Protein AF-A0A8X6QCN4-F1 (afdb_monomer_lite)

Sequence (99 aa):
MKSEKEVCAASPNVSYNDALFVRIAALEQKIDSMQINDRSRSKLRNYYRNISQSRSRSIKRFNPKGKYCFYHFKFGVRCRSEKCYSPCAWRENSGNSMM

Radius of gyration: 37.84 Å; chains: 1; bounding box: 85×58×87 Å

Organism: Nephila pilipes (NCBI:txid299642)

Secondary structure (DSSP, 8-state):
---------------HHHHHHHHHHHHHHHHHHHHHHHTT--S---S-----THHHHHHHT--TTSSS-HHHHHHGGG--GGG--SS------------

Structure (mmCIF, N/CA/C/O backbone):
data_AF-A0A8X6QCN4-F1
#
_entry.id   AF-A0A8X6QCN4-F1
#
loop_
_atom_site.group_PDB
_atom_site.id
_atom_site.type_symbol
_atom_site.label_atom_id
_atom_site.label_alt_id
_atom_site.label_comp_id
_atom_site.label_asym_id
_atom_site.label_entity_id
_atom_site.label_seq_id
_atom_site.pdbx_PDB_ins_code
_atom_site.Cartn_x
_atom_site.Cartn_y
_atom_site.Cartn_z
_atom_site.occupancy
_atom_site.B_iso_or_equiv
_atom_site.auth_seq_id
_atom_site.auth_comp_id
_atom_site.auth_asym_id
_atom_site.auth_atom_id
_atom_site.pdbx_PDB_model_num
ATOM 1 N N . MET A 1 1 ? 45.822 -47.656 -65.021 1.00 41.44 1 MET A N 1
ATOM 2 C CA . MET A 1 1 ? 46.870 -46.714 -64.574 1.00 41.44 1 MET A CA 1
ATOM 3 C C . MET A 1 1 ? 46.197 -45.572 -63.827 1.00 41.44 1 MET A C 1
ATOM 5 O O . MET A 1 1 ? 45.190 -45.073 -64.307 1.00 41.44 1 MET A O 1
ATOM 9 N N . LYS A 1 2 ? 46.683 -45.257 -62.620 1.00 49.44 2 LYS A N 1
ATOM 10 C CA . LYS A 1 2 ? 46.261 -44.120 -61.780 1.00 49.44 2 LYS A CA 1
ATOM 11 C C . LYS A 1 2 ? 46.782 -42.808 -62.386 1.00 49.44 2 LYS A C 1
ATOM 13 O O . LYS A 1 2 ? 47.943 -42.802 -62.773 1.00 49.44 2 LYS 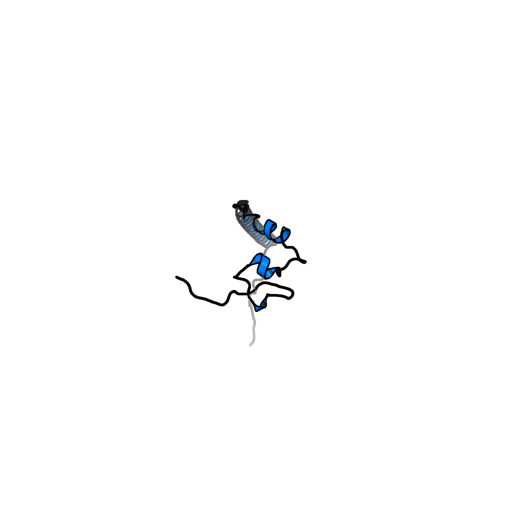A O 1
ATOM 18 N N . SER A 1 3 ? 45.982 -41.738 -62.388 1.00 44.12 3 SER A N 1
ATOM 19 C CA . SER A 1 3 ? 46.436 -40.361 -62.098 1.00 44.12 3 SER A CA 1
ATOM 20 C C . SER A 1 3 ? 45.214 -39.429 -62.014 1.00 44.12 3 SER A C 1
ATOM 22 O O . SER A 1 3 ? 44.466 -39.358 -62.976 1.00 44.12 3 SER A O 1
ATOM 24 N N . GLU A 1 4 ? 44.764 -38.958 -60.848 1.00 50.59 4 GLU A N 1
ATOM 25 C CA . GLU A 1 4 ? 45.265 -37.831 -60.034 1.00 50.59 4 GLU A CA 1
ATOM 26 C C . GLU A 1 4 ? 44.427 -36.545 -60.217 1.00 50.59 4 GLU A C 1
ATOM 28 O O . GLU A 1 4 ? 44.501 -35.868 -61.228 1.00 50.59 4 GLU A O 1
ATOM 33 N N . LYS A 1 5 ? 43.602 -36.287 -59.189 1.00 58.00 5 LYS A N 1
ATOM 34 C CA . LYS A 1 5 ? 43.297 -35.015 -58.503 1.00 58.00 5 LYS A CA 1
ATOM 35 C C . LYS A 1 5 ? 43.490 -33.676 -59.246 1.00 58.00 5 LYS A C 1
ATOM 37 O O . LYS A 1 5 ? 44.606 -33.315 -59.576 1.00 58.00 5 LYS A O 1
ATOM 42 N N . GLU A 1 6 ? 42.446 -32.843 -59.222 1.00 49.78 6 GLU A N 1
ATOM 43 C CA . GLU A 1 6 ? 42.574 -31.457 -58.739 1.00 49.78 6 GLU A CA 1
ATOM 44 C C . GLU A 1 6 ? 41.212 -30.917 -58.270 1.00 49.78 6 GLU A C 1
ATOM 46 O O . GLU A 1 6 ? 40.335 -30.554 -59.047 1.00 49.78 6 GLU A O 1
ATOM 51 N N . VAL A 1 7 ? 41.019 -30.915 -56.949 1.00 53.53 7 VAL A N 1
ATOM 52 C CA . VAL A 1 7 ? 39.981 -30.121 -56.289 1.00 53.53 7 VAL A CA 1
ATOM 53 C C . VAL A 1 7 ? 40.615 -28.761 -56.031 1.00 53.53 7 VAL A C 1
ATOM 55 O O . VAL A 1 7 ? 41.431 -28.626 -55.119 1.00 53.53 7 VAL A O 1
ATOM 58 N N . CYS A 1 8 ? 40.269 -27.753 -56.829 1.00 43.47 8 CYS A N 1
ATOM 59 C CA . CYS A 1 8 ? 40.631 -26.374 -56.523 1.00 43.47 8 CYS A CA 1
ATOM 60 C C . CYS A 1 8 ? 39.799 -25.902 -55.324 1.00 43.47 8 CYS A C 1
ATOM 62 O O . CYS A 1 8 ? 38.690 -25.391 -55.468 1.00 43.47 8 CYS A O 1
ATOM 64 N N . ALA A 1 9 ? 40.338 -26.092 -54.121 1.00 50.09 9 ALA A N 1
ATOM 65 C CA . ALA A 1 9 ? 39.874 -25.404 -52.930 1.00 50.09 9 ALA A CA 1
ATOM 66 C C . ALA A 1 9 ? 40.249 -23.919 -53.059 1.00 50.09 9 ALA A C 1
ATOM 68 O O . ALA A 1 9 ? 41.388 -23.529 -52.801 1.00 50.09 9 ALA A O 1
ATOM 69 N N . ALA A 1 10 ? 39.299 -23.085 -53.487 1.00 52.78 10 ALA A N 1
ATOM 70 C CA . ALA A 1 10 ? 39.435 -21.639 -53.387 1.00 52.78 10 ALA A CA 1
ATOM 71 C C . ALA A 1 10 ? 39.449 -21.262 -51.897 1.00 52.78 10 ALA A C 1
ATOM 73 O O . ALA A 1 10 ? 38.421 -21.261 -51.222 1.00 52.78 10 ALA A O 1
ATOM 74 N N . SER A 1 11 ? 40.646 -21.008 -51.372 1.00 56.34 11 SER A N 1
ATOM 75 C CA . SER A 1 11 ? 40.844 -20.465 -50.031 1.00 56.34 11 SER A CA 1
ATOM 76 C C . SER A 1 11 ? 40.189 -19.077 -49.953 1.00 56.34 11 SER A C 1
ATOM 78 O O . SER A 1 11 ? 40.496 -18.237 -50.806 1.00 56.34 11 SER A O 1
ATOM 80 N N . PRO A 1 12 ? 39.309 -18.786 -48.976 1.00 58.84 12 PRO A N 1
ATOM 81 C CA . PRO A 1 12 ? 38.761 -17.451 -48.800 1.00 58.84 12 PRO A CA 1
ATOM 82 C C . PRO A 1 12 ? 39.845 -16.568 -48.181 1.00 58.84 12 PRO A C 1
ATOM 84 O O . PRO A 1 12 ? 39.927 -16.402 -46.966 1.00 58.84 12 PRO A O 1
ATOM 87 N N . ASN A 1 13 ? 40.710 -16.004 -49.021 1.00 62.53 13 ASN A N 1
ATOM 88 C CA . ASN A 1 13 ? 41.599 -14.927 -48.609 1.00 62.53 13 ASN A CA 1
ATOM 89 C C . ASN A 1 13 ? 40.772 -13.635 -48.586 1.00 62.53 13 ASN A C 1
ATOM 91 O O . ASN A 1 13 ? 40.833 -12.816 -49.498 1.00 62.53 13 ASN A O 1
ATOM 95 N N . VAL A 1 14 ? 39.901 -13.519 -47.579 1.00 64.88 14 VAL A N 1
ATOM 96 C CA . VAL A 1 14 ? 39.196 -12.271 -47.282 1.00 64.88 14 VAL A CA 1
ATOM 97 C C . VAL A 1 14 ? 40.282 -11.254 -46.969 1.00 64.88 14 VAL A C 1
ATOM 99 O O . VAL A 1 14 ? 41.017 -11.412 -45.990 1.00 64.88 14 VAL A O 1
ATOM 102 N N . SER A 1 15 ? 40.432 -10.254 -47.838 1.00 80.75 15 SER A N 1
ATOM 103 C CA . SER A 1 15 ? 41.445 -9.222 -47.664 1.00 80.75 15 SER A CA 1
ATOM 104 C C . SER A 1 15 ? 41.214 -8.547 -46.315 1.00 80.75 15 SER A C 1
ATOM 106 O O . SER A 1 15 ? 40.074 -8.362 -45.892 1.00 80.75 15 SER A O 1
ATOM 108 N N . TYR A 1 16 ? 42.280 -8.158 -45.617 1.00 83.12 16 TYR A N 1
ATOM 109 C CA . TYR A 1 16 ? 42.172 -7.433 -44.344 1.00 83.12 16 TYR A CA 1
ATOM 110 C C . TYR A 1 16 ? 41.193 -6.246 -44.437 1.00 83.12 16 TYR A C 1
ATOM 112 O O . TYR A 1 16 ? 40.419 -5.999 -43.513 1.00 83.12 16 TYR A O 1
ATOM 120 N N . ASN A 1 17 ? 41.166 -5.577 -45.594 1.00 86.00 17 ASN A N 1
ATOM 121 C CA . ASN A 1 17 ? 40.224 -4.500 -45.889 1.00 86.00 17 ASN A CA 1
ATOM 122 C C . ASN A 1 17 ? 38.765 -4.975 -45.904 1.00 86.00 17 ASN A C 1
ATOM 124 O O . ASN A 1 17 ? 37.914 -4.313 -45.323 1.00 86.00 17 ASN A O 1
ATOM 128 N N . ASP A 1 18 ? 38.473 -6.140 -46.476 1.00 87.50 18 ASP A N 1
ATOM 129 C CA . ASP A 1 18 ? 37.119 -6.704 -46.511 1.00 87.50 18 ASP A CA 1
ATOM 130 C C . ASP A 1 18 ? 36.628 -7.032 -45.096 1.00 87.50 18 ASP A C 1
ATOM 132 O O . ASP A 1 18 ? 35.496 -6.719 -44.726 1.00 87.50 18 ASP A O 1
ATOM 136 N N . ALA A 1 19 ? 37.506 -7.586 -44.255 1.00 87.31 19 ALA A N 1
ATOM 137 C CA . ALA A 1 19 ? 37.194 -7.843 -42.851 1.00 87.31 19 ALA A CA 1
ATOM 138 C C . ALA A 1 19 ? 36.948 -6.544 -42.060 1.00 87.31 19 ALA A C 1
ATOM 140 O O . ALA A 1 19 ? 36.085 -6.506 -41.175 1.00 87.31 19 ALA A O 1
ATOM 141 N N . LEU A 1 20 ? 37.678 -5.470 -42.382 1.00 92.38 20 LEU A N 1
ATOM 142 C CA . LEU A 1 20 ? 37.441 -4.145 -41.813 1.00 92.38 20 LEU A CA 1
ATOM 143 C C . LEU A 1 20 ? 36.108 -3.554 -42.276 1.00 92.38 20 LEU A C 1
ATOM 145 O O . LEU A 1 20 ? 35.351 -3.081 -41.431 1.00 92.38 20 LEU A O 1
ATOM 149 N N . PHE A 1 21 ? 35.780 -3.630 -43.568 1.00 94.12 21 PHE A N 1
ATOM 150 C CA . PHE A 1 21 ? 34.510 -3.129 -44.100 1.00 94.12 21 PHE A CA 1
ATOM 151 C C . PHE A 1 21 ? 33.311 -3.826 -43.456 1.00 94.12 21 PHE A C 1
ATOM 153 O O . PHE A 1 21 ? 32.366 -3.161 -43.035 1.00 94.12 21 PHE A O 1
ATOM 160 N N . VAL A 1 22 ? 33.385 -5.147 -43.272 1.00 94.00 22 VAL A N 1
ATOM 161 C CA . VAL A 1 22 ? 32.344 -5.912 -42.568 1.00 94.00 22 VAL A CA 1
ATOM 162 C C . VAL A 1 22 ? 32.184 -5.438 -41.121 1.00 94.00 22 VAL A C 1
ATOM 164 O O . VAL A 1 22 ? 31.060 -5.285 -40.639 1.00 94.00 22 VAL A O 1
ATOM 167 N N . ARG A 1 23 ? 33.288 -5.167 -40.412 1.00 93.94 23 ARG A N 1
ATOM 168 C CA . ARG A 1 23 ? 33.222 -4.647 -39.037 1.00 93.94 23 ARG A CA 1
ATOM 169 C C . ARG A 1 23 ? 32.651 -3.235 -38.969 1.00 93.94 23 ARG A C 1
ATOM 171 O O . ARG A 1 23 ? 31.879 -2.966 -38.054 1.00 93.94 23 ARG A O 1
ATOM 178 N N . ILE A 1 24 ? 33.014 -2.356 -39.901 1.00 95.12 24 ILE A N 1
ATOM 179 C CA . ILE A 1 24 ? 32.492 -0.984 -39.962 1.00 95.12 24 ILE A CA 1
ATOM 180 C C . ILE A 1 24 ? 30.977 -1.019 -40.191 1.00 95.12 24 ILE A C 1
ATOM 182 O O . ILE A 1 24 ? 30.240 -0.448 -39.390 1.00 95.12 24 ILE A O 1
ATOM 186 N N . ALA A 1 25 ? 30.505 -1.799 -41.168 1.00 94.69 25 ALA A N 1
ATOM 187 C CA . ALA A 1 25 ? 29.076 -1.954 -41.444 1.00 94.69 25 ALA A CA 1
ATOM 188 C C . ALA A 1 25 ? 28.294 -2.502 -40.232 1.00 94.69 25 ALA A C 1
ATOM 190 O O . ALA A 1 25 ? 27.196 -2.039 -39.918 1.00 94.69 25 ALA A O 1
ATOM 191 N N . ALA A 1 26 ? 28.869 -3.460 -39.497 1.00 94.31 26 ALA A N 1
ATOM 192 C CA . ALA A 1 26 ? 28.254 -3.994 -38.281 1.00 94.31 26 ALA A CA 1
ATOM 193 C C . ALA A 1 26 ? 28.170 -2.953 -37.145 1.00 94.31 26 ALA A C 1
ATOM 195 O O . ALA A 1 26 ? 27.220 -2.962 -36.357 1.00 94.31 26 ALA A O 1
ATOM 196 N N . LEU A 1 27 ? 29.156 -2.056 -37.040 1.00 95.06 27 LEU A N 1
ATOM 197 C CA . LEU A 1 27 ? 29.148 -0.970 -36.058 1.00 95.06 27 LEU A CA 1
ATOM 198 C C . LEU A 1 27 ? 28.111 0.102 -36.408 1.00 95.06 27 LEU A C 1
ATOM 200 O O . LEU A 1 27 ? 27.395 0.542 -35.508 1.00 95.06 27 LEU A O 1
ATOM 204 N N . GLU A 1 28 ? 27.986 0.470 -37.683 1.00 93.88 28 GLU A N 1
ATOM 205 C CA . GLU A 1 28 ? 26.974 1.420 -38.168 1.00 93.88 28 GLU A CA 1
ATOM 206 C C . GLU A 1 28 ? 25.556 0.928 -37.848 1.00 93.88 28 GLU A C 1
ATOM 208 O O . GLU A 1 28 ? 24.800 1.626 -37.172 1.00 93.88 28 GLU A O 1
ATOM 213 N N . GLN A 1 29 ? 25.243 -0.333 -38.172 1.00 91.25 29 GLN A N 1
ATOM 2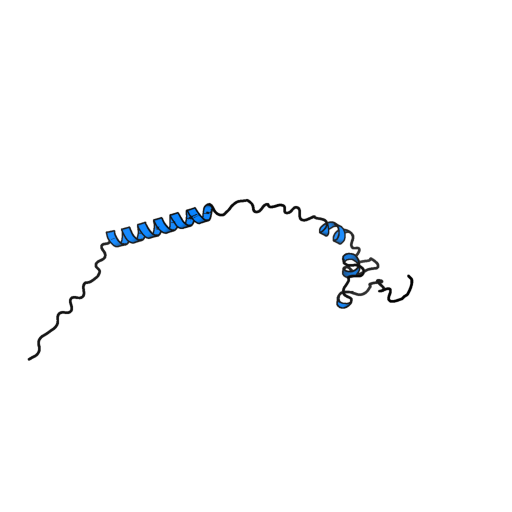14 C CA . GLN A 1 29 ? 23.949 -0.940 -37.826 1.00 91.25 29 GLN A CA 1
ATOM 215 C C . GLN A 1 29 ? 23.669 -0.916 -36.318 1.00 91.25 29 GLN A C 1
ATOM 217 O O . GLN A 1 29 ? 22.540 -0.677 -35.875 1.00 91.25 29 GLN A O 1
ATOM 222 N N . LYS A 1 30 ? 24.698 -1.156 -35.496 1.00 90.19 30 LYS A N 1
ATOM 223 C CA . LYS A 1 30 ? 24.558 -1.106 -34.039 1.00 90.19 30 LYS A CA 1
ATOM 224 C C . LYS A 1 30 ? 24.262 0.318 -33.563 1.00 90.19 30 LYS A C 1
ATOM 226 O O . LYS A 1 30 ? 23.414 0.478 -32.685 1.00 90.19 30 LYS A O 1
ATOM 231 N N . ILE A 1 31 ? 24.905 1.335 -34.133 1.00 88.19 31 ILE A N 1
ATOM 232 C CA . ILE A 1 31 ? 24.655 2.748 -33.812 1.00 88.19 31 ILE A CA 1
ATOM 233 C C . ILE A 1 31 ? 23.219 3.140 -34.169 1.00 88.19 31 ILE A C 1
ATOM 235 O O . ILE A 1 31 ? 22.519 3.680 -33.309 1.00 88.19 31 ILE A O 1
ATOM 239 N N . ASP A 1 32 ? 22.744 2.780 -35.360 1.00 83.44 32 ASP A N 1
ATOM 240 C CA . ASP A 1 32 ? 21.372 3.067 -35.795 1.00 83.44 32 ASP A CA 1
ATOM 241 C C . ASP A 1 32 ? 20.339 2.421 -34.860 1.00 83.44 32 ASP A C 1
ATOM 243 O O . ASP A 1 32 ? 19.391 3.067 -34.402 1.00 83.44 32 ASP A O 1
ATOM 247 N N . SER A 1 33 ? 20.569 1.163 -34.466 1.00 79.00 33 SER A N 1
ATOM 248 C CA . SER A 1 33 ? 19.705 0.464 -33.506 1.00 79.00 33 SER A CA 1
ATOM 249 C C . SER A 1 33 ? 19.699 1.112 -32.111 1.00 79.00 33 SER A C 1
ATOM 251 O O . SER A 1 33 ? 18.673 1.116 -31.425 1.00 79.00 33 SER A O 1
ATOM 253 N N . MET A 1 34 ? 20.822 1.693 -31.674 1.00 76.38 34 MET A N 1
ATOM 254 C CA . MET A 1 34 ? 20.911 2.409 -30.398 1.00 76.38 34 MET A CA 1
ATOM 255 C C . MET A 1 34 ? 20.162 3.745 -30.454 1.00 76.38 34 MET A C 1
ATOM 257 O O . MET A 1 34 ? 19.454 4.071 -29.501 1.00 76.38 34 MET A O 1
ATOM 261 N N . GLN A 1 35 ? 20.235 4.477 -31.572 1.00 64.88 35 GLN A N 1
ATOM 262 C CA . GLN A 1 35 ? 19.492 5.731 -31.754 1.00 64.88 35 GLN A CA 1
ATOM 263 C C . GLN A 1 35 ? 17.967 5.524 -31.729 1.00 64.88 35 GLN A C 1
ATOM 265 O O . GLN A 1 35 ? 17.238 6.342 -31.160 1.00 64.88 35 GLN A O 1
ATOM 270 N N . ILE A 1 36 ? 17.471 4.409 -32.278 1.00 60.97 36 ILE A N 1
ATOM 271 C CA . ILE A 1 36 ? 16.041 4.049 -32.238 1.00 60.97 36 ILE A CA 1
ATOM 272 C C . ILE A 1 36 ? 15.573 3.771 -30.795 1.00 60.97 36 ILE A C 1
ATOM 274 O O . ILE A 1 36 ? 14.453 4.128 -30.418 1.00 60.97 36 ILE A O 1
ATOM 278 N N . ASN A 1 37 ? 16.439 3.197 -29.956 1.00 58.38 37 ASN A N 1
ATOM 279 C CA . ASN A 1 37 ? 16.143 2.897 -28.550 1.00 58.38 37 ASN A CA 1
ATOM 280 C C . ASN A 1 37 ? 16.238 4.113 -27.606 1.00 58.38 37 ASN A C 1
ATOM 282 O O . ASN A 1 37 ? 15.716 4.057 -26.491 1.00 58.38 37 ASN A O 1
ATOM 286 N N . ASP A 1 38 ? 16.870 5.214 -28.025 1.00 56.25 38 ASP A N 1
ATOM 287 C CA . ASP A 1 38 ? 16.923 6.448 -27.224 1.00 56.25 38 ASP A CA 1
ATOM 288 C C . ASP A 1 38 ? 15.651 7.301 -27.408 1.00 56.25 38 ASP A C 1
ATOM 290 O O . ASP A 1 38 ? 15.110 7.870 -26.458 1.00 56.25 38 ASP A O 1
ATOM 294 N N . ARG A 1 39 ? 15.063 7.295 -28.615 1.00 57.12 39 ARG A N 1
ATOM 295 C CA . ARG A 1 39 ? 13.816 8.032 -28.908 1.00 57.12 39 ARG A CA 1
ATOM 296 C C . ARG A 1 39 ? 12.561 7.443 -28.251 1.00 57.12 39 ARG A C 1
ATOM 298 O O . ARG A 1 39 ? 11.546 8.129 -28.163 1.00 57.12 39 ARG A O 1
ATOM 305 N N . SER A 1 40 ? 12.613 6.204 -27.763 1.00 57.00 40 SER A N 1
ATOM 306 C CA . SER A 1 40 ? 11.474 5.506 -27.147 1.00 57.00 40 SER A CA 1
ATOM 307 C C . SER A 1 40 ? 11.425 5.603 -25.619 1.00 57.00 40 SER A C 1
ATOM 309 O O . SER A 1 40 ? 10.423 5.217 -25.010 1.00 57.00 40 SER A O 1
ATOM 311 N N . ARG A 1 41 ? 12.415 6.226 -24.962 1.00 56.62 41 ARG A N 1
ATOM 312 C CA . ARG A 1 41 ? 12.266 6.652 -23.561 1.00 56.62 41 ARG A CA 1
ATOM 313 C C . ARG A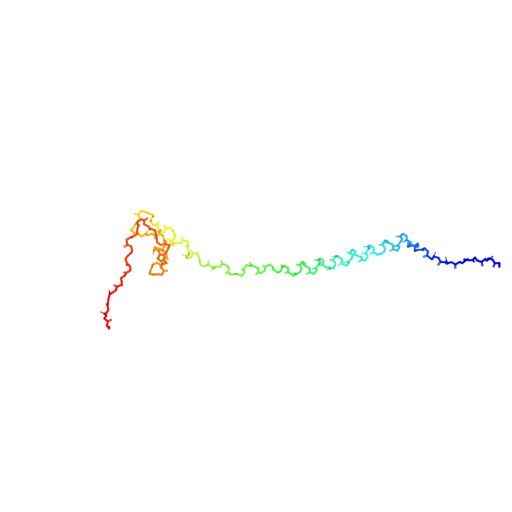 1 41 ? 11.573 8.006 -23.480 1.00 56.62 41 ARG A C 1
ATOM 315 O O . ARG A 1 41 ? 12.109 8.975 -22.944 1.00 56.62 41 ARG A O 1
ATOM 322 N N . SER A 1 42 ? 10.319 8.056 -23.933 1.00 56.97 42 SER A N 1
ATOM 323 C CA . SER A 1 42 ? 9.419 9.136 -23.542 1.00 56.97 42 SER A CA 1
ATOM 324 C C . SER A 1 42 ? 9.407 9.202 -22.011 1.00 56.97 42 SER A C 1
ATOM 326 O O . SER A 1 42 ? 8.900 8.299 -21.337 1.00 56.97 42 SER A O 1
ATOM 328 N N . LYS A 1 43 ? 9.971 10.272 -21.444 1.00 55.12 43 LYS A N 1
ATOM 329 C CA . LYS A 1 43 ? 9.924 10.634 -20.016 1.00 55.12 43 LYS A CA 1
ATOM 330 C C . LYS A 1 43 ? 8.500 11.020 -19.569 1.00 55.12 43 LYS A C 1
ATOM 332 O O . LYS A 1 43 ? 8.312 11.915 -18.756 1.00 55.12 43 LYS A O 1
ATOM 337 N N . LEU A 1 44 ? 7.485 10.321 -20.069 1.00 56.62 44 LEU A N 1
ATOM 338 C CA . LEU A 1 44 ? 6.074 10.466 -19.715 1.00 56.62 44 LEU A CA 1
ATOM 339 C C . LEU A 1 44 ? 5.610 9.403 -18.711 1.00 56.62 44 LEU A C 1
ATOM 341 O O . LEU A 1 44 ? 4.420 9.165 -18.537 1.00 56.62 44 LEU A O 1
ATOM 345 N N . ARG A 1 45 ? 6.539 8.795 -17.962 1.00 52.94 45 ARG A N 1
ATOM 346 C CA . ARG A 1 45 ? 6.196 7.904 -16.842 1.00 52.94 45 ARG A CA 1
ATOM 347 C C . ARG A 1 45 ? 5.988 8.636 -15.511 1.00 52.94 45 ARG A C 1
ATOM 349 O O . ARG A 1 45 ? 6.127 8.031 -14.457 1.00 52.94 45 ARG A O 1
ATOM 356 N N . ASN A 1 46 ? 5.612 9.911 -15.562 1.00 57.34 46 ASN A N 1
ATOM 357 C CA . ASN A 1 46 ? 5.022 10.631 -14.430 1.00 57.34 46 ASN A CA 1
ATOM 358 C C . ASN A 1 46 ? 3.553 10.973 -14.715 1.00 57.34 46 ASN A C 1
ATOM 360 O O . ASN A 1 46 ? 3.046 12.022 -14.336 1.00 57.34 46 ASN A O 1
ATOM 364 N N . TYR A 1 47 ? 2.867 10.043 -15.380 1.00 53.97 47 TYR A N 1
ATOM 365 C CA . TYR A 1 47 ? 1.416 9.950 -15.420 1.00 53.97 47 TYR A CA 1
ATOM 366 C C . TYR A 1 47 ? 0.904 9.807 -13.977 1.00 53.97 47 TYR A C 1
ATOM 368 O O . TYR A 1 47 ? 0.952 8.726 -13.392 1.00 53.97 47 TYR A O 1
ATOM 376 N N . TYR A 1 48 ? 0.500 10.920 -13.368 1.00 54.94 48 TYR A N 1
ATOM 377 C CA . TYR A 1 48 ? -0.512 10.971 -12.312 1.00 54.94 48 TYR A CA 1
ATOM 378 C C . TYR A 1 48 ? -0.424 9.908 -11.204 1.00 54.94 48 TYR A C 1
ATOM 380 O O . TYR A 1 48 ? -1.438 9.345 -10.795 1.00 54.94 48 TYR A O 1
ATOM 388 N N . ARG A 1 49 ? 0.751 9.676 -10.605 1.00 53.47 49 ARG A N 1
ATOM 389 C CA . ARG A 1 49 ? 0.816 8.952 -9.320 1.00 53.47 49 ARG A CA 1
ATOM 390 C C . ARG A 1 49 ? 0.433 9.846 -8.134 1.00 53.47 49 ARG A C 1
ATOM 392 O O . ARG A 1 49 ? 0.996 9.726 -7.057 1.00 53.47 49 ARG A O 1
ATOM 399 N N . ASN A 1 50 ? -0.620 10.644 -8.295 1.00 54.09 50 ASN A N 1
ATOM 400 C CA . ASN A 1 50 ? -1.490 11.028 -7.185 1.00 54.09 50 ASN A CA 1
ATOM 401 C C . ASN A 1 50 ? -2.462 9.868 -6.901 1.00 54.09 50 ASN A C 1
ATOM 403 O O . ASN A 1 50 ? -3.674 10.046 -6.829 1.00 54.09 50 ASN A O 1
ATOM 407 N N . ILE A 1 51 ? -1.932 8.647 -6.739 1.00 55.22 51 ILE A N 1
ATOM 408 C CA . ILE A 1 51 ? -2.674 7.566 -6.086 1.00 55.22 51 ILE A CA 1
ATOM 409 C C . ILE A 1 51 ? -2.704 7.950 -4.613 1.00 55.22 51 ILE A C 1
ATOM 411 O O . ILE A 1 51 ? -1.795 7.669 -3.839 1.00 55.22 51 ILE A O 1
ATOM 415 N N . SER A 1 52 ? -3.731 8.730 -4.289 1.00 56.56 52 SER A N 1
ATOM 416 C CA . SER A 1 52 ? -4.331 8.922 -2.979 1.00 56.56 52 SER A CA 1
ATOM 417 C C . SER A 1 52 ? -3.540 8.283 -1.831 1.00 56.56 52 SER A C 1
ATOM 419 O O . SER A 1 52 ? -3.651 7.086 -1.540 1.00 56.56 52 SER A O 1
ATOM 421 N N . GLN A 1 53 ? -2.805 9.119 -1.106 1.00 53.16 53 GLN A N 1
ATOM 422 C CA . GLN A 1 53 ? -2.134 8.804 0.158 1.00 53.16 53 GLN A CA 1
ATOM 423 C C . GLN A 1 53 ? -3.135 8.533 1.308 1.00 53.16 53 GLN A C 1
ATOM 425 O O . GLN A 1 53 ? -2.814 8.640 2.491 1.00 53.16 53 GLN A O 1
ATOM 430 N N . SER A 1 54 ? -4.369 8.148 0.973 1.00 57.84 54 SER A N 1
ATOM 431 C CA . SER A 1 54 ? -5.459 7.786 1.877 1.00 57.84 54 SER A CA 1
ATOM 432 C C . SER A 1 54 ? -5.163 6.500 2.656 1.00 57.84 54 SER A C 1
ATOM 434 O O . SER A 1 54 ? -5.632 6.348 3.782 1.00 57.84 54 SER A O 1
ATOM 436 N N . ARG A 1 55 ? -4.300 5.612 2.136 1.00 55.62 55 ARG A N 1
ATOM 437 C CA . ARG A 1 55 ? -3.879 4.390 2.852 1.00 55.62 55 ARG A CA 1
ATOM 438 C C . ARG A 1 55 ? -2.966 4.656 4.054 1.00 55.62 55 ARG A C 1
ATOM 440 O O . ARG A 1 55 ? -2.911 3.826 4.955 1.00 55.62 55 ARG A O 1
ATOM 447 N N . SER A 1 56 ? -2.271 5.797 4.101 1.00 58.62 56 SER A N 1
ATOM 448 C CA . SER A 1 56 ? -1.322 6.086 5.189 1.00 58.62 56 SER A CA 1
ATOM 449 C C . SER A 1 56 ? -2.024 6.488 6.493 1.00 58.62 56 SER A C 1
ATOM 451 O O . SER A 1 56 ? -1.534 6.188 7.580 1.00 58.62 56 SER A O 1
ATOM 453 N N . ARG A 1 57 ? -3.200 7.128 6.417 1.00 60.16 57 ARG A N 1
ATOM 454 C CA . ARG A 1 57 ? -3.894 7.638 7.611 1.00 60.16 57 ARG A CA 1
ATOM 455 C C . ARG A 1 57 ? -4.566 6.550 8.448 1.00 60.16 57 ARG A C 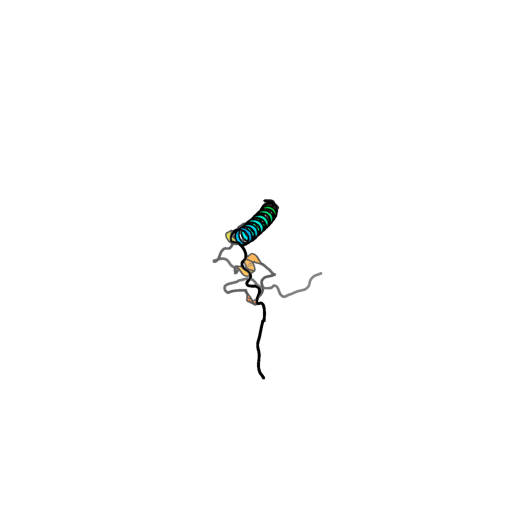1
ATOM 457 O O . ARG A 1 57 ? -4.642 6.728 9.659 1.00 60.16 57 ARG A O 1
ATOM 464 N N . SER A 1 58 ? -5.039 5.449 7.850 1.00 64.94 58 SER A N 1
ATOM 465 C CA . SER A 1 58 ? -5.699 4.397 8.639 1.00 64.94 58 SER A CA 1
ATOM 466 C C . SER A 1 58 ? -4.696 3.673 9.534 1.00 64.94 58 SER A C 1
ATOM 468 O O . SER A 1 58 ? -4.934 3.561 10.727 1.00 64.94 58 SER A O 1
ATOM 470 N N . ILE A 1 59 ? -3.522 3.305 9.010 1.00 69.19 59 ILE A N 1
ATOM 471 C CA . ILE A 1 59 ? -2.486 2.600 9.783 1.00 69.19 59 ILE A CA 1
ATOM 472 C C . ILE A 1 59 ? -2.036 3.425 10.995 1.00 69.19 59 ILE A C 1
ATOM 474 O O . ILE A 1 59 ? -1.930 2.881 12.087 1.00 69.19 59 ILE A O 1
ATOM 478 N N . LYS A 1 60 ? -1.856 4.745 10.841 1.00 77.38 60 LYS A N 1
ATOM 479 C CA . LYS A 1 60 ? -1.454 5.630 11.953 1.00 77.38 60 LYS A CA 1
ATOM 480 C C . LYS A 1 60 ? -2.483 5.719 13.085 1.00 77.38 60 LYS A C 1
ATOM 482 O O . LYS A 1 60 ? -2.124 6.099 14.190 1.00 77.38 60 LYS A O 1
ATOM 487 N N . ARG A 1 61 ? -3.755 5.412 12.815 1.00 83.44 61 ARG A N 1
ATOM 488 C CA . ARG A 1 61 ? -4.835 5.414 13.816 1.00 83.44 61 ARG A CA 1
ATOM 489 C C . ARG A 1 61 ? -5.038 4.051 14.474 1.00 83.44 61 ARG A C 1
ATOM 491 O O . ARG A 1 61 ? -5.856 3.948 15.384 1.00 83.44 61 ARG A O 1
ATOM 498 N N . PHE A 1 62 ? -4.344 3.011 14.011 1.00 87.50 62 PHE A N 1
ATOM 499 C CA . PHE A 1 62 ? -4.456 1.700 14.626 1.00 87.50 62 PHE A CA 1
ATOM 500 C C . PHE A 1 62 ? -3.831 1.737 16.020 1.00 87.50 62 PHE A C 1
ATOM 502 O O . PHE A 1 62 ? -2.662 2.079 16.173 1.00 87.50 62 PHE A O 1
ATOM 509 N N . ASN A 1 63 ? -4.617 1.366 17.028 1.00 86.75 63 ASN A N 1
ATOM 510 C CA . ASN A 1 63 ? -4.145 1.181 18.391 1.00 86.75 63 ASN A CA 1
ATOM 511 C C . ASN A 1 63 ? -3.959 -0.326 18.648 1.00 86.75 63 ASN A C 1
ATOM 513 O O . ASN A 1 63 ? -4.967 -1.021 18.794 1.00 86.75 63 ASN A O 1
ATOM 517 N N . PRO A 1 64 ? -2.717 -0.839 18.753 1.00 85.38 64 PRO A N 1
ATOM 518 C CA . PRO A 1 64 ? -2.458 -2.253 19.034 1.00 85.38 64 PRO A CA 1
ATOM 519 C C . PRO A 1 64 ? -2.988 -2.727 20.391 1.00 85.38 64 PRO A C 1
ATOM 521 O O . PRO A 1 64 ? -3.230 -3.915 20.565 1.00 85.38 64 PRO A O 1
ATOM 524 N N . LYS A 1 65 ? -3.179 -1.805 21.345 1.00 86.25 65 LYS A N 1
ATOM 525 C CA . LYS A 1 65 ? -3.788 -2.066 22.659 1.00 86.25 65 LYS A CA 1
ATOM 526 C C . LYS A 1 65 ? -5.306 -1.822 22.660 1.00 86.25 65 LYS A C 1
ATOM 528 O O . LYS A 1 65 ? -5.926 -1.775 23.717 1.00 86.25 65 LYS A O 1
ATOM 533 N N . GLY A 1 66 ? -5.893 -1.570 21.489 1.00 86.50 66 GLY A N 1
ATOM 534 C CA . GLY A 1 66 ? -7.317 -1.308 21.321 1.00 86.5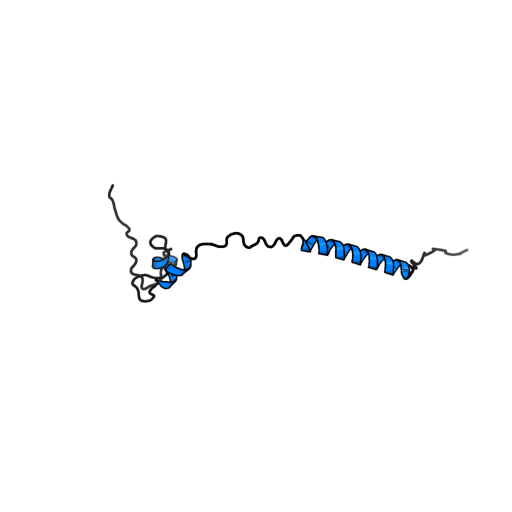0 66 GLY A CA 1
ATOM 535 C C . GLY A 1 66 ? -8.173 -2.574 21.397 1.00 86.50 66 GLY A C 1
ATOM 536 O O . GLY A 1 66 ? -7.679 -3.688 21.522 1.00 86.50 66 GLY A O 1
ATOM 537 N N . LYS A 1 67 ? -9.493 -2.394 21.280 1.00 89.50 67 LYS A N 1
ATOM 538 C CA . LYS A 1 67 ? -10.478 -3.487 21.371 1.00 89.50 67 LYS A CA 1
ATOM 539 C C . LYS A 1 67 ? -10.492 -4.416 20.149 1.00 89.50 67 LYS A C 1
ATOM 541 O O . LYS A 1 67 ? -11.058 -5.505 20.217 1.00 89.50 67 LYS A O 1
ATOM 546 N N . TYR A 1 68 ? -9.936 -3.979 19.020 1.00 91.06 68 TYR A N 1
ATOM 547 C CA . TYR A 1 68 ? -10.024 -4.686 17.743 1.00 91.06 68 TYR A CA 1
ATOM 548 C C . TYR A 1 68 ? -8.642 -5.046 17.211 1.00 91.06 68 TYR A C 1
ATOM 550 O O . TYR A 1 68 ? -7.700 -4.262 17.321 1.00 91.06 68 TYR A O 1
ATOM 558 N N . CYS A 1 69 ? -8.552 -6.203 16.559 1.00 92.06 69 CYS A N 1
ATOM 559 C CA . CYS A 1 69 ? -7.368 -6.596 15.815 1.00 92.06 69 CYS A CA 1
ATOM 560 C C . CYS A 1 69 ? -7.172 -5.691 14.584 1.00 92.06 69 CYS A C 1
ATOM 562 O O . CYS A 1 69 ? -8.105 -5.039 14.106 1.00 92.06 69 CYS A O 1
ATOM 564 N N . PHE A 1 70 ? -5.962 -5.670 14.027 1.00 90.75 70 PHE A N 1
ATOM 565 C CA . PHE A 1 70 ? -5.610 -4.855 12.862 1.00 90.75 70 PHE A CA 1
ATOM 566 C C . PHE A 1 70 ? -6.519 -5.137 11.667 1.00 90.75 70 PHE A C 1
ATOM 568 O O . PHE A 1 70 ? -6.903 -4.216 10.947 1.00 90.75 70 PHE A O 1
ATOM 575 N N . TYR A 1 71 ? -6.894 -6.402 11.467 1.00 91.19 71 TYR A N 1
ATOM 576 C CA . TYR A 1 71 ? -7.754 -6.797 10.361 1.00 91.19 71 TYR A CA 1
ATOM 577 C C . TYR A 1 71 ? -9.183 -6.264 10.536 1.00 91.19 71 TYR A C 1
ATOM 579 O O . TYR A 1 71 ? -9.704 -5.665 9.600 1.00 91.19 71 TYR A O 1
ATOM 587 N N . HIS A 1 72 ? -9.781 -6.341 11.728 1.00 92.19 72 HIS A N 1
ATOM 588 C CA . HIS A 1 72 ? -11.088 -5.723 11.989 1.00 92.19 72 HIS A CA 1
ATOM 589 C C . HIS A 1 72 ? -11.034 -4.192 11.984 1.00 92.19 72 HIS A C 1
ATOM 591 O O . HIS A 1 72 ? -11.932 -3.552 11.450 1.00 92.19 72 HIS A O 1
ATOM 597 N N . PHE A 1 73 ? -9.955 -3.580 12.472 1.00 89.69 73 PHE A N 1
ATOM 598 C CA . PHE A 1 73 ? -9.765 -2.133 12.359 1.00 89.69 73 PHE A CA 1
ATOM 599 C C . PHE A 1 73 ? -9.665 -1.668 10.893 1.00 89.69 73 PHE A C 1
ATOM 601 O O . PHE A 1 73 ? -10.185 -0.614 10.533 1.00 89.69 73 PHE A O 1
ATOM 608 N N . LYS A 1 74 ? -8.998 -2.449 10.033 1.00 87.69 74 LYS A N 1
ATOM 609 C CA . LYS A 1 74 ? -8.756 -2.091 8.629 1.00 87.69 74 LYS A CA 1
ATOM 610 C C . LYS A 1 74 ? -9.911 -2.451 7.695 1.00 87.69 74 LYS A C 1
ATOM 612 O O . LYS A 1 74 ? -10.143 -1.730 6.728 1.00 87.69 74 LYS A O 1
ATOM 617 N N . PHE A 1 75 ? -10.576 -3.576 7.937 1.00 88.81 75 PHE A N 1
ATOM 618 C CA . PHE A 1 75 ? -11.569 -4.154 7.028 1.00 88.81 75 PHE A CA 1
ATOM 619 C C . PHE A 1 75 ? -12.992 -4.159 7.605 1.00 88.81 75 PHE A C 1
ATOM 621 O O . PHE A 1 75 ? -13.940 -4.364 6.846 1.00 88.81 75 PHE A O 1
ATOM 628 N N . GLY A 1 76 ? -13.164 -3.913 8.910 1.00 87.75 76 GLY A N 1
ATOM 629 C CA . GLY A 1 76 ? -14.462 -3.947 9.586 1.00 87.75 76 GLY A CA 1
ATOM 630 C C . GLY A 1 76 ? -15.164 -5.289 9.391 1.00 87.75 76 GLY A C 1
ATOM 631 O O . GLY A 1 76 ? -14.541 -6.342 9.508 1.00 87.75 76 GLY A O 1
ATOM 632 N N . VAL A 1 77 ? -16.438 -5.237 8.992 1.00 87.69 77 VAL A N 1
ATOM 633 C CA . VAL A 1 77 ? -17.292 -6.406 8.694 1.00 87.69 77 VAL A CA 1
ATOM 634 C C . VAL A 1 77 ? -16.716 -7.296 7.580 1.00 87.69 77 VAL A C 1
ATOM 636 O O . VAL A 1 77 ? -17.020 -8.477 7.513 1.00 87.69 77 VAL A O 1
ATOM 639 N N . ARG A 1 78 ? -15.851 -6.761 6.705 1.00 87.88 78 ARG A N 1
ATOM 640 C CA . ARG A 1 78 ? -15.215 -7.528 5.614 1.00 87.88 78 ARG A CA 1
ATOM 641 C C . ARG A 1 78 ? -13.940 -8.255 6.048 1.00 87.88 78 ARG A C 1
ATOM 643 O O . ARG A 1 78 ? -13.206 -8.765 5.197 1.00 87.88 78 ARG A O 1
ATOM 650 N N . CYS A 1 79 ? -13.610 -8.234 7.337 1.00 88.31 79 CYS A N 1
ATOM 651 C CA . CYS A 1 79 ? -12.498 -9.007 7.861 1.00 88.31 79 CYS A CA 1
ATOM 652 C C . CYS A 1 79 ? -12.763 -10.496 7.629 1.00 88.31 79 CYS A C 1
ATOM 654 O O . CYS A 1 79 ? -13.842 -10.998 7.914 1.00 88.31 79 CYS A O 1
ATOM 656 N N . ARG A 1 80 ? -11.765 -11.215 7.111 1.00 88.25 80 ARG A N 1
ATOM 657 C CA . ARG A 1 80 ? -11.849 -12.675 7.027 1.00 88.25 80 ARG A CA 1
ATOM 658 C C . ARG A 1 80 ? -11.681 -13.236 8.434 1.00 88.25 80 ARG A C 1
ATOM 660 O O . ARG A 1 80 ? -10.699 -12.885 9.091 1.00 88.25 80 ARG A O 1
ATOM 667 N N . SER A 1 81 ? -12.592 -14.100 8.863 1.00 84.88 81 SER A N 1
ATOM 668 C CA . SER A 1 81 ? -12.567 -14.745 10.182 1.00 84.88 81 SER A CA 1
ATOM 669 C C . SER A 1 81 ? -11.235 -15.456 10.452 1.00 84.88 81 SER A C 1
ATOM 671 O O . SER A 1 81 ? -10.646 -15.260 11.509 1.00 84.88 81 SER A O 1
ATOM 673 N N . GLU A 1 82 ? -10.675 -16.134 9.445 1.00 89.56 82 GLU A N 1
ATOM 674 C CA . GLU A 1 82 ? -9.346 -16.776 9.471 1.00 89.56 82 GLU A CA 1
ATOM 675 C C . GLU A 1 82 ? -8.186 -15.828 9.822 1.00 89.56 82 GLU A C 1
ATOM 677 O O . GLU A 1 82 ? -7.131 -16.262 10.276 1.00 89.56 82 GLU A O 1
ATOM 682 N N . LYS A 1 83 ? -8.344 -14.524 9.567 1.00 89.12 83 LYS A N 1
ATOM 683 C CA . LYS A 1 83 ? -7.318 -13.503 9.831 1.00 89.12 83 LYS A CA 1
ATOM 684 C C . LYS A 1 83 ? -7.561 -12.749 11.134 1.00 89.12 83 LYS A C 1
ATOM 686 O O . LYS A 1 83 ? -6.744 -11.907 11.508 1.00 89.12 83 LYS A O 1
ATOM 691 N N . CYS A 1 84 ? -8.675 -13.002 11.816 1.00 90.06 84 CYS A N 1
ATOM 692 C CA . CYS A 1 84 ? -8.930 -12.408 13.116 1.00 90.06 84 CYS A CA 1
ATOM 693 C C . CYS A 1 84 ? -7.987 -13.025 14.156 1.00 90.06 84 CYS A C 1
ATOM 695 O O . CYS A 1 84 ? -7.917 -14.243 14.287 1.00 90.06 84 CYS A O 1
ATOM 697 N N . TYR A 1 85 ? -7.276 -12.185 14.911 1.00 87.44 85 TYR A N 1
ATOM 698 C CA . TYR A 1 85 ? -6.414 -12.627 16.006 1.00 87.44 85 TYR A CA 1
ATOM 699 C C . TYR A 1 85 ? -6.935 -12.121 17.355 1.00 87.44 85 TYR A C 1
ATOM 701 O O . TYR A 1 85 ? -7.404 -10.986 17.461 1.00 87.44 85 TYR A O 1
ATOM 709 N N . SER A 1 86 ? -6.837 -12.966 18.385 1.00 82.00 86 SER A N 1
ATOM 710 C CA . SER A 1 86 ? -7.161 -12.605 19.770 1.00 82.00 86 SER A CA 1
ATOM 711 C C . SER A 1 86 ? -6.064 -11.706 20.367 1.00 82.00 86 SER A C 1
ATOM 713 O O . SER A 1 86 ? -4.891 -11.927 20.054 1.00 82.00 86 SER A O 1
ATOM 715 N N . PRO A 1 87 ? -6.384 -10.707 21.214 1.00 86.50 87 PRO A N 1
ATOM 716 C CA . PRO A 1 87 ? -7.714 -10.314 21.683 1.00 86.50 87 PRO A CA 1
ATOM 717 C C . PRO A 1 87 ? -8.432 -9.390 20.687 1.00 86.50 87 PRO A C 1
ATOM 719 O O . PRO A 1 87 ? -7.989 -8.276 20.411 1.00 86.50 87 PRO A O 1
ATOM 722 N N . CYS A 1 88 ? -9.582 -9.829 20.170 1.00 90.06 88 CYS A N 1
ATOM 723 C CA . CYS A 1 88 ? -10.449 -9.006 19.332 1.00 90.06 88 CYS A CA 1
ATOM 724 C C . CYS A 1 88 ? -11.891 -9.106 19.820 1.00 90.06 88 CYS A C 1
ATOM 726 O O . CYS A 1 88 ? -12.483 -10.178 19.819 1.00 90.06 88 CYS A O 1
ATOM 728 N N . ALA A 1 89 ? -12.469 -7.970 20.200 1.00 89.56 89 ALA A N 1
ATOM 729 C CA . ALA A 1 89 ? -13.843 -7.879 20.684 1.00 89.56 89 ALA A CA 1
ATOM 730 C C . ALA A 1 89 ? -14.881 -7.730 19.555 1.00 89.56 89 ALA A C 1
ATOM 732 O O . ALA A 1 89 ? -16.028 -7.378 19.824 1.00 89.56 89 ALA A O 1
ATOM 733 N N . TRP A 1 90 ? -14.489 -7.935 18.292 1.00 87.19 90 TRP A N 1
ATOM 734 C CA . TRP A 1 90 ? -15.412 -7.838 17.165 1.00 87.19 90 TRP A CA 1
ATOM 735 C C . TRP A 1 90 ? -16.346 -9.049 17.179 1.00 87.19 90 TRP A C 1
ATOM 737 O O . TRP A 1 90 ? -15.889 -10.181 17.037 1.00 87.19 90 TRP A O 1
ATOM 747 N N . ARG A 1 91 ? -17.643 -8.811 17.380 1.00 80.56 91 ARG A N 1
ATOM 748 C CA . ARG A 1 91 ? -18.682 -9.838 17.284 1.00 80.56 91 ARG A CA 1
ATOM 749 C C . ARG A 1 91 ? -19.417 -9.631 15.968 1.00 80.56 91 ARG A C 1
ATOM 751 O O . ARG A 1 91 ? -19.946 -8.547 15.730 1.00 80.56 91 ARG A O 1
ATOM 758 N N . GLU A 1 92 ? -19.411 -10.642 15.105 1.00 70.06 92 GLU A N 1
ATOM 759 C CA . GLU A 1 92 ? -20.334 -10.681 13.973 1.00 70.06 92 GLU A CA 1
ATOM 760 C C . GLU A 1 92 ? -21.745 -10.680 14.556 1.00 70.06 92 GLU A C 1
ATOM 762 O O . GLU A 1 92 ? -22.102 -11.567 15.328 1.00 70.06 92 GLU A O 1
ATOM 767 N N . ASN A 1 93 ? -22.525 -9.643 14.266 1.00 58.47 93 ASN A N 1
ATOM 768 C CA . ASN A 1 93 ? -23.917 -9.600 14.681 1.00 58.47 93 ASN A CA 1
ATOM 769 C C . ASN A 1 93 ? -24.723 -10.542 13.775 1.00 58.47 93 ASN A C 1
ATOM 771 O O . ASN A 1 93 ? -25.387 -10.105 12.836 1.00 58.47 93 ASN A O 1
ATOM 775 N N . SER A 1 94 ? -24.610 -11.846 14.009 1.00 57.06 94 SER A N 1
ATOM 776 C CA . SER A 1 94 ? -25.461 -12.865 13.406 1.00 57.06 94 SER A CA 1
ATOM 777 C C . SER A 1 94 ? -26.793 -12.934 14.168 1.00 57.06 94 SER A C 1
ATOM 779 O O . SER A 1 94 ? -26.920 -13.627 15.172 1.00 57.06 94 SER A O 1
ATOM 781 N N . GLY A 1 95 ? -27.785 -12.184 13.671 1.00 45.06 95 GLY A N 1
ATOM 782 C CA . GLY A 1 95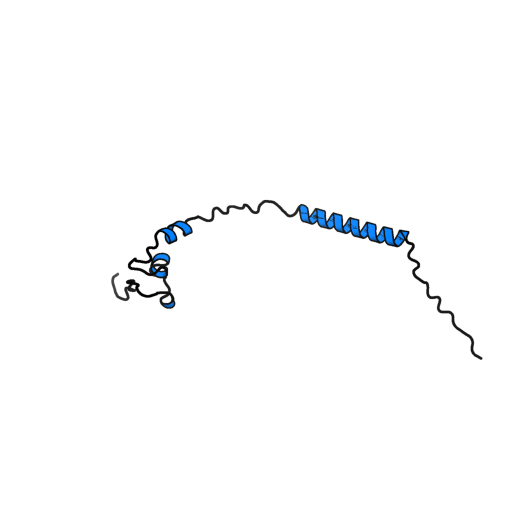 ? -29.199 -12.200 14.095 1.00 45.06 95 GLY A CA 1
ATOM 783 C C . GLY A 1 95 ? -29.733 -10.778 14.335 1.00 45.06 95 GLY A C 1
ATOM 784 O O . GLY A 1 95 ? -29.096 -10.008 15.041 1.00 45.06 95 GLY A O 1
ATOM 785 N N . ASN A 1 96 ? -30.872 -10.316 13.813 1.00 45.22 96 ASN A N 1
ATOM 786 C CA . ASN A 1 96 ? -32.004 -10.958 13.146 1.00 45.22 96 ASN A CA 1
ATOM 787 C C . ASN A 1 96 ? -32.894 -9.838 12.534 1.00 45.22 96 ASN A C 1
ATOM 789 O O . ASN A 1 96 ? -32.817 -8.708 13.002 1.00 45.22 96 ASN A O 1
ATOM 793 N N . SER A 1 97 ? -33.760 -10.157 11.563 1.00 45.75 97 SER A N 1
ATOM 794 C CA . SER A 1 97 ? -35.108 -9.568 11.388 1.00 45.75 97 SER A CA 1
ATOM 795 C C . SER A 1 97 ? -35.340 -8.089 11.778 1.00 45.75 97 SER A C 1
ATOM 797 O O . SER A 1 97 ? -35.667 -7.810 12.928 1.00 45.75 97 SER A O 1
ATOM 799 N N . MET A 1 98 ? -35.385 -7.179 10.803 1.00 32.91 98 MET A N 1
ATOM 800 C CA . MET A 1 98 ? -36.505 -6.234 10.668 1.00 32.91 98 MET A CA 1
ATOM 801 C C . MET A 1 98 ? -36.480 -5.624 9.264 1.00 32.91 98 MET A C 1
ATOM 803 O O . MET A 1 98 ? -35.406 -5.322 8.741 1.00 32.91 98 MET A O 1
ATOM 807 N N . MET A 1 99 ? -37.666 -5.549 8.659 1.00 42.72 99 MET A N 1
ATOM 808 C CA . MET A 1 99 ? -37.964 -4.742 7.474 1.00 42.72 99 MET A CA 1
ATOM 809 C C . MET A 1 99 ? -37.538 -3.286 7.664 1.00 42.72 99 MET A C 1
ATOM 811 O O . MET A 1 99 ? -37.586 -2.817 8.825 1.00 42.72 99 MET A O 1
#

pLDDT: mean 72.27, std 17.71, range [32.91, 95.12]

Foldseek 3Di:
DDDDDDDPPPDPPCDPVNVVVVVVVVVVVVVVVVVVVVVPPPVPVVPDPPPDPVVVVQVVPDDPPDQADPQCSPQPVNRDPVPGDPPHPDDDPPDDDDD